Protein AF-A0A251RZC0-F1 (afdb_monomer_lite)

pLDDT: mean 87.71, std 8.54, range [51.47, 97.81]

Secondary structure (DSSP, 8-state):
-PPPPPPTT---S-----GGGHHHHHHHHH-SSHHHHHHHHHHHHHHHHHHHHHHTTSS---GGG-HHHHHHHHHHHHHHHHHHHHHHHHHHHHHHHHHHHHHHHHHHHHHHHHHHHHHHHHHHHHHHHHHHHHHHHHHHTT-

Organism: Helianthus annuus (NCBI:txid4232)

Sequence (143 aa):
MIGEPADPFATPLEILPEWYFFPVFQILRTVPNKLLGVLLMVSVPAGLLTVPFLENVNKFQNPFRRPVATTVYIYIYIYIYIYIYIYIYIYIYIYIYIYIYMYVCNRVMETKKGFHVFYNDFVESSKNKMAFNFISYLLVAKY

Structure (mmCIF, N/CA/C/O backbone):
data_AF-A0A251RZC0-F1
#
_entry.id   AF-A0A251RZC0-F1
#
loop_
_atom_site.group_PDB
_atom_site.id
_atom_site.type_symbol
_atom_site.label_atom_id
_atom_site.label_alt_id
_atom_site.label_comp_id
_atom_site.label_asym_id
_atom_site.label_entity_id
_atom_site.label_seq_id
_atom_site.pdbx_PDB_ins_code
_atom_site.Cartn_x
_atom_site.Cartn_y
_atom_site.Cartn_z
_atom_site.occupancy
_atom_site.B_iso_or_equiv
_atom_site.auth_seq_id
_atom_site.auth_comp_id
_atom_site.auth_asym_id
_atom_site.auth_atom_id
_atom_site.pdbx_PDB_model_num
ATOM 1 N N . MET A 1 1 ? -1.998 28.051 -9.893 1.00 51.47 1 MET A N 1
ATOM 2 C CA . MET A 1 1 ? -2.085 27.899 -11.358 1.00 51.47 1 MET A CA 1
ATOM 3 C C . MET A 1 1 ? -3.502 27.451 -11.656 1.00 51.47 1 MET A C 1
ATOM 5 O O . MET A 1 1 ? -3.897 26.413 -11.146 1.00 51.47 1 MET A O 1
ATOM 9 N N . ILE A 1 2 ? -4.291 28.277 -12.339 1.00 62.62 2 ILE A N 1
ATOM 10 C CA . ILE A 1 2 ? -5.600 27.861 -12.858 1.00 62.62 2 ILE A CA 1
ATOM 11 C C . ILE A 1 2 ? -5.291 27.071 -14.129 1.00 62.62 2 ILE A C 1
ATOM 13 O O . ILE A 1 2 ? -4.595 27.589 -15.000 1.00 62.62 2 ILE A O 1
ATOM 17 N N . GLY A 1 3 ? -5.672 25.793 -14.148 1.00 74.44 3 GLY A N 1
ATOM 18 C CA . GLY A 1 3 ? -5.443 24.902 -15.284 1.00 74.44 3 GLY A CA 1
ATOM 19 C C . GLY A 1 3 ? -6.210 25.351 -16.524 1.00 74.44 3 GLY A C 1
ATOM 20 O O . GLY A 1 3 ? -7.075 26.227 -16.449 1.00 74.44 3 GLY A O 1
ATOM 21 N N . GLU A 1 4 ? -5.879 24.749 -17.664 1.00 81.50 4 GLU A N 1
ATOM 22 C CA . GLU A 1 4 ? -6.635 24.947 -18.899 1.00 81.50 4 GLU A CA 1
ATOM 23 C C . GLU A 1 4 ? -8.122 24.623 -18.655 1.00 81.50 4 GLU A C 1
ATOM 25 O O . GLU A 1 4 ? -8.434 23.689 -17.906 1.00 81.50 4 GLU A O 1
ATOM 30 N N . PRO A 1 5 ? -9.052 25.418 -19.211 1.00 84.31 5 PRO A N 1
ATOM 31 C CA . PRO A 1 5 ? -10.478 25.173 -19.047 1.00 84.31 5 PRO A CA 1
ATOM 32 C C . PRO A 1 5 ? -10.836 23.774 -19.558 1.00 84.31 5 PRO A C 1
ATOM 34 O O . PRO A 1 5 ? -10.348 23.336 -20.596 1.00 84.31 5 PRO A O 1
ATOM 37 N N . ALA A 1 6 ? -11.687 23.070 -18.811 1.00 86.06 6 ALA A N 1
ATOM 38 C CA . ALA A 1 6 ? -12.065 21.703 -19.137 1.00 86.06 6 ALA A CA 1
ATOM 39 C C . ALA A 1 6 ? -12.821 21.643 -20.475 1.00 86.06 6 ALA A C 1
ATOM 41 O O . ALA A 1 6 ? -13.861 22.285 -20.630 1.00 86.06 6 ALA A O 1
ATOM 42 N N . ASP A 1 7 ? -12.318 20.837 -21.410 1.00 89.25 7 ASP A N 1
ATOM 43 C CA . ASP A 1 7 ? -12.983 20.522 -22.674 1.00 89.25 7 ASP A CA 1
ATOM 44 C C . ASP A 1 7 ? -13.609 19.112 -22.600 1.00 89.25 7 ASP A C 1
ATOM 46 O O . ASP A 1 7 ? -12.882 18.129 -22.436 1.00 89.25 7 ASP A O 1
ATOM 50 N N . PRO A 1 8 ? -14.944 18.969 -22.725 1.00 88.50 8 PRO A N 1
ATOM 51 C CA . PRO A 1 8 ? -15.618 17.669 -22.710 1.00 88.50 8 PRO A CA 1
ATOM 52 C C . PRO A 1 8 ? -15.208 16.709 -23.836 1.00 88.50 8 PRO A C 1
ATOM 54 O O . PRO A 1 8 ? -15.435 15.505 -23.704 1.00 88.50 8 PRO A O 1
ATOM 57 N N . PHE A 1 9 ? -14.652 17.210 -24.945 1.00 91.06 9 PHE A N 1
ATOM 58 C CA . PHE A 1 9 ? -14.296 16.395 -26.113 1.00 91.06 9 PHE A CA 1
ATOM 59 C C . PHE A 1 9 ? -12.804 16.052 -26.194 1.00 91.06 9 PHE A C 1
ATOM 61 O O . PHE A 1 9 ? -12.416 15.235 -27.032 1.00 91.06 9 PHE A O 1
ATOM 68 N N . ALA A 1 10 ? -11.977 16.619 -25.313 1.00 86.25 10 ALA A N 1
ATOM 69 C CA . ALA A 1 10 ? -10.545 16.357 -25.253 1.00 86.25 10 ALA A CA 1
ATOM 70 C C . ALA A 1 10 ? -10.173 15.689 -23.921 1.00 86.25 10 ALA A C 1
ATOM 72 O O . ALA A 1 10 ? -10.084 16.329 -22.875 1.00 86.25 10 ALA A O 1
ATOM 73 N N . THR A 1 11 ? -9.923 14.378 -23.951 1.00 86.81 11 THR A N 1
ATOM 74 C CA . THR A 1 11 ? -9.397 13.664 -22.781 1.00 86.81 11 THR A CA 1
ATOM 75 C C . THR A 1 11 ? -7.889 13.893 -22.653 1.00 86.81 11 THR A C 1
ATOM 77 O O . THR A 1 11 ? -7.165 13.606 -23.611 1.00 86.81 11 THR A O 1
ATOM 80 N N . PRO A 1 12 ? -7.385 14.356 -21.495 1.00 83.62 12 PRO A N 1
ATOM 81 C CA . PRO A 1 12 ? -5.951 14.493 -21.271 1.00 83.62 12 PRO A CA 1
ATOM 82 C C . PRO A 1 12 ? -5.261 13.120 -21.252 1.00 83.62 12 PRO A C 1
ATOM 84 O O . PRO A 1 12 ? -5.894 12.091 -21.017 1.00 83.62 12 PRO A O 1
ATOM 87 N N . LEU A 1 13 ? -3.944 13.118 -21.480 1.00 83.88 13 LEU A N 1
ATOM 88 C CA . LEU A 1 13 ? -3.119 11.905 -21.591 1.00 83.88 13 LEU A CA 1
ATOM 89 C C . LEU A 1 13 ? -3.207 10.976 -20.369 1.00 83.88 13 LEU A C 1
ATOM 91 O O . LEU A 1 13 ? -3.185 9.759 -20.532 1.00 83.88 13 LEU A O 1
ATOM 95 N N . GLU A 1 14 ? -3.316 11.529 -19.160 1.00 83.50 14 GLU A N 1
ATOM 96 C CA . GLU A 1 14 ? -3.433 10.748 -17.930 1.00 83.50 14 GLU A CA 1
ATOM 97 C C . GLU A 1 14 ? -4.438 11.398 -16.968 1.00 83.50 14 GLU A C 1
ATOM 99 O O . GLU A 1 14 ? -4.253 12.528 -16.519 1.00 83.50 14 GLU A O 1
ATOM 104 N N . ILE A 1 15 ? -5.519 10.678 -16.650 1.00 87.38 15 ILE A N 1
ATOM 105 C CA . ILE A 1 15 ? -6.548 11.110 -15.694 1.00 87.38 15 ILE A CA 1
ATOM 106 C C . ILE A 1 15 ? -6.290 10.390 -14.369 1.00 87.38 15 ILE A C 1
ATOM 108 O O . ILE A 1 15 ? -6.695 9.241 -14.174 1.00 87.38 15 ILE A O 1
ATOM 112 N N . LEU A 1 16 ? -5.593 11.068 -13.461 1.00 88.62 16 LEU A N 1
ATOM 113 C CA . LEU A 1 16 ? -5.342 10.610 -12.096 1.00 88.62 16 LEU A CA 1
ATOM 114 C C . LEU A 1 16 ? -6.188 11.431 -11.117 1.00 88.62 16 LEU A C 1
ATOM 116 O O . LEU A 1 16 ? -6.291 12.648 -11.280 1.00 88.62 16 LEU A O 1
ATOM 120 N N . PRO A 1 17 ? -6.771 10.803 -10.085 1.00 91.12 17 PRO A N 1
ATOM 121 C CA . PRO A 1 17 ? -7.398 11.549 -9.003 1.00 91.12 17 PRO A CA 1
ATOM 122 C C . PRO A 1 17 ? -6.332 12.203 -8.108 1.00 91.12 17 PRO A C 1
ATOM 124 O O . PRO A 1 17 ? -5.132 12.062 -8.323 1.00 91.12 17 PRO A O 1
ATOM 127 N N . GLU A 1 18 ? -6.753 12.903 -7.060 1.00 92.56 18 GLU A N 1
ATOM 128 C CA . GLU A 1 18 ? -5.814 13.412 -6.058 1.00 92.56 18 GLU A CA 1
ATOM 129 C C . GLU A 1 18 ? -5.172 12.271 -5.242 1.00 92.56 18 GLU A C 1
ATOM 131 O O . GLU A 1 18 ? -5.727 11.176 -5.102 1.00 92.56 18 GLU A O 1
ATOM 136 N N . TRP A 1 19 ? -3.984 12.527 -4.686 1.00 91.06 19 TRP A N 1
ATOM 137 C CA . TRP A 1 19 ? -3.100 11.507 -4.100 1.00 91.06 19 TRP A CA 1
ATOM 138 C C . TRP A 1 19 ? -3.738 10.687 -2.967 1.00 91.06 19 TRP A C 1
ATOM 140 O O . TRP A 1 19 ? -3.441 9.504 -2.817 1.00 91.06 19 TRP A O 1
ATOM 150 N N . TYR A 1 20 ? -4.647 11.273 -2.188 1.00 89.94 20 TYR A N 1
ATOM 151 C CA . TYR A 1 20 ? -5.334 10.582 -1.090 1.00 89.94 20 TYR A CA 1
ATOM 152 C C . TYR A 1 20 ? -6.403 9.591 -1.577 1.00 89.94 20 TYR A C 1
ATOM 154 O O . TYR A 1 20 ? -6.780 8.686 -0.834 1.00 89.94 20 TYR A O 1
ATOM 162 N N . PHE A 1 21 ? -6.846 9.692 -2.834 1.00 90.94 21 PHE A N 1
ATOM 163 C CA . PHE A 1 21 ? -7.730 8.707 -3.464 1.00 90.94 21 PHE A CA 1
ATOM 164 C C . PHE A 1 21 ? -6.975 7.567 -4.157 1.00 90.94 21 PHE A C 1
ATOM 166 O O . PHE A 1 21 ? -7.602 6.592 -4.582 1.00 90.94 21 PHE A O 1
ATOM 173 N N . PHE A 1 22 ? -5.642 7.636 -4.259 1.00 91.69 22 PHE A N 1
ATOM 174 C CA . PHE A 1 22 ? -4.840 6.621 -4.950 1.00 91.69 22 PHE A CA 1
ATOM 175 C C . PHE A 1 22 ? -5.070 5.183 -4.468 1.00 91.69 22 PHE A C 1
ATOM 177 O O . PHE A 1 22 ? -5.224 4.322 -5.336 1.00 91.69 22 PHE A O 1
ATOM 184 N N . PRO A 1 23 ? -5.163 4.882 -3.157 1.00 88.88 23 PRO A N 1
ATOM 185 C CA . PRO A 1 23 ? -5.352 3.503 -2.702 1.00 88.88 23 PRO A CA 1
ATOM 186 C C . PRO A 1 23 ? -6.668 2.896 -3.204 1.00 88.88 23 PRO A C 1
ATOM 188 O O . PRO A 1 23 ? -6.708 1.769 -3.692 1.00 88.88 23 PRO A O 1
ATOM 191 N N . VAL A 1 24 ? -7.749 3.676 -3.152 1.00 91.44 24 VAL A N 1
ATOM 192 C CA . VAL A 1 24 ? -9.090 3.240 -3.561 1.00 91.44 24 VAL A CA 1
ATOM 193 C C . VAL A 1 24 ? -9.189 3.165 -5.090 1.00 91.44 24 VAL A C 1
ATOM 195 O O . VAL A 1 24 ? -9.769 2.231 -5.641 1.00 91.44 24 VAL A O 1
ATOM 198 N N . PHE A 1 25 ? -8.543 4.094 -5.798 1.00 91.50 25 PHE A N 1
ATOM 199 C CA . PHE A 1 25 ? -8.442 4.073 -7.257 1.00 91.50 25 PHE A CA 1
ATOM 200 C C . PHE A 1 25 ? -7.618 2.889 -7.789 1.00 91.50 25 PHE A C 1
ATOM 202 O O . PHE A 1 25 ? -7.928 2.337 -8.845 1.00 91.50 25 PHE A O 1
ATOM 209 N N . GLN A 1 26 ? -6.572 2.467 -7.074 1.00 91.19 26 GLN A N 1
ATOM 210 C CA . GLN A 1 26 ? -5.799 1.278 -7.436 1.00 91.19 26 GLN A CA 1
ATOM 211 C C . GLN A 1 26 ? -6.636 0.002 -7.308 1.00 91.19 26 GLN A C 1
ATOM 213 O O . GLN A 1 26 ? -6.591 -0.817 -8.221 1.00 91.19 26 GLN A O 1
ATOM 218 N N . ILE A 1 27 ? -7.460 -0.130 -6.261 1.00 91.31 27 ILE A N 1
ATOM 219 C CA . ILE A 1 27 ? -8.395 -1.262 -6.103 1.00 91.31 27 ILE A CA 1
ATOM 220 C C . ILE A 1 27 ? -9.342 -1.376 -7.309 1.00 91.31 27 ILE A C 1
ATOM 222 O O . ILE A 1 27 ? -9.580 -2.474 -7.810 1.00 91.31 27 ILE A O 1
ATOM 226 N N . LEU A 1 28 ? -9.842 -0.250 -7.826 1.00 90.44 28 LEU A N 1
ATOM 227 C CA . LEU A 1 28 ? -10.716 -0.248 -9.003 1.00 90.44 28 LEU A CA 1
ATOM 228 C C . LEU A 1 28 ? -10.020 -0.760 -10.273 1.00 90.44 28 LEU A C 1
ATOM 230 O O . LEU A 1 28 ? -10.665 -1.376 -11.116 1.00 90.44 28 LEU A O 1
ATOM 234 N N . ARG A 1 29 ? -8.717 -0.488 -10.422 1.00 89.19 29 ARG A N 1
ATOM 235 C CA . ARG A 1 29 ? -7.927 -0.874 -11.604 1.00 89.19 29 ARG A CA 1
ATOM 236 C C . ARG A 1 29 ? -7.384 -2.299 -11.528 1.00 89.19 29 ARG A C 1
ATOM 238 O O . ARG A 1 29 ? -7.176 -2.915 -12.568 1.00 89.19 29 ARG A O 1
ATOM 245 N N . THR A 1 30 ? -7.127 -2.815 -10.329 1.00 92.75 30 THR A N 1
ATOM 246 C CA . THR A 1 30 ? -6.584 -4.170 -10.142 1.00 92.75 30 THR A CA 1
ATOM 247 C C . THR A 1 30 ? -7.655 -5.251 -10.251 1.00 92.75 30 THR A C 1
ATOM 249 O O . THR A 1 30 ? -7.342 -6.384 -10.615 1.00 92.75 30 THR A O 1
ATOM 252 N N . VAL A 1 31 ? -8.916 -4.922 -9.959 1.00 94.00 31 VAL A N 1
ATOM 253 C CA . VAL A 1 31 ? -10.030 -5.872 -10.004 1.00 94.00 31 VAL A CA 1
ATOM 254 C C . VAL A 1 31 ? -10.645 -5.896 -11.411 1.00 94.00 31 VAL A C 1
ATOM 256 O O . VAL A 1 31 ? -11.178 -4.884 -11.861 1.00 94.00 31 VAL A O 1
ATOM 259 N N . PRO A 1 32 ? -10.651 -7.045 -12.113 1.00 91.88 32 PRO A N 1
ATOM 260 C CA . PRO A 1 32 ? -11.110 -7.111 -13.504 1.00 91.88 32 PRO A CA 1
ATOM 261 C C . PRO A 1 32 ? -12.632 -6.933 -13.664 1.00 91.88 32 PRO A C 1
ATOM 263 O O . PRO A 1 32 ? -13.105 -6.556 -14.735 1.00 91.88 32 PRO A O 1
ATOM 266 N N . ASN A 1 33 ? -13.423 -7.205 -12.619 1.00 94.81 33 ASN A N 1
ATOM 267 C CA . ASN A 1 33 ? -14.879 -7.052 -12.638 1.00 94.81 33 ASN A CA 1
ATOM 268 C C . ASN A 1 33 ? -15.301 -5.669 -12.112 1.00 94.81 33 ASN A C 1
ATOM 270 O O . ASN A 1 33 ? -15.034 -5.331 -10.959 1.00 94.81 33 ASN A O 1
ATOM 274 N N . LYS A 1 34 ? -16.046 -4.915 -12.934 1.00 89.81 34 LYS A N 1
ATOM 275 C CA . LYS A 1 34 ? -16.509 -3.551 -12.621 1.00 89.81 34 LYS A CA 1
ATOM 276 C C . LYS A 1 34 ? -17.360 -3.465 -11.347 1.00 89.81 34 LYS A C 1
ATOM 278 O O . LYS A 1 34 ? -17.170 -2.546 -10.560 1.00 89.81 34 LYS A O 1
ATOM 283 N N . LEU A 1 35 ? -18.278 -4.411 -11.124 1.00 94.19 35 LEU A N 1
ATOM 284 C CA . LEU A 1 35 ? -19.152 -4.410 -9.941 1.00 94.19 35 LEU A CA 1
ATOM 285 C C . LEU A 1 35 ? -18.361 -4.724 -8.668 1.00 94.19 35 LEU A C 1
ATOM 287 O O . LEU A 1 35 ? -18.512 -4.038 -7.659 1.00 94.19 35 LEU A O 1
ATOM 291 N N . LEU A 1 36 ? -17.488 -5.733 -8.726 1.00 93.50 36 LEU A N 1
ATOM 292 C CA . LEU A 1 36 ? -16.668 -6.130 -7.580 1.00 93.50 36 LEU A CA 1
ATOM 293 C C . LEU A 1 36 ? -15.673 -5.028 -7.189 1.00 93.50 36 LEU A C 1
ATOM 295 O O . LEU A 1 36 ? -15.487 -4.775 -6.002 1.00 93.50 36 LEU A O 1
ATOM 299 N N . GLY A 1 37 ? -15.083 -4.339 -8.171 1.00 93.50 37 GLY A N 1
ATOM 300 C CA . GLY A 1 37 ? -14.193 -3.203 -7.928 1.00 93.50 37 GLY A CA 1
ATOM 301 C C . GLY A 1 37 ? -14.888 -2.081 -7.154 1.00 93.50 37 GLY A C 1
ATOM 302 O O . GLY A 1 37 ? -14.376 -1.639 -6.128 1.00 93.50 37 GLY A O 1
ATOM 303 N N . VAL A 1 38 ? -16.095 -1.683 -7.574 1.00 94.12 38 VAL A N 1
ATOM 304 C CA . VAL A 1 38 ? -16.884 -0.647 -6.879 1.00 94.12 38 VAL A CA 1
ATOM 305 C C . VAL A 1 38 ? -17.257 -1.078 -5.457 1.00 94.12 38 VAL A C 1
ATOM 307 O O . VAL A 1 38 ? -17.133 -0.283 -4.526 1.00 94.12 38 VAL A O 1
ATOM 310 N N . LEU A 1 39 ? -17.653 -2.339 -5.254 1.00 94.94 39 LEU A N 1
ATOM 311 C CA . LEU A 1 39 ? -17.961 -2.856 -3.914 1.00 94.94 39 LEU A CA 1
ATOM 312 C C . LEU A 1 39 ? -16.746 -2.797 -2.979 1.00 94.94 39 LEU A C 1
ATOM 314 O O . LEU A 1 39 ? -16.872 -2.367 -1.832 1.00 94.94 39 LEU A O 1
ATOM 318 N N . LEU A 1 40 ? -15.563 -3.177 -3.467 1.00 94.38 40 LEU A N 1
ATOM 319 C CA . LEU A 1 40 ? -14.330 -3.121 -2.683 1.00 94.38 40 LEU A CA 1
ATOM 320 C C . LEU A 1 40 ? -13.925 -1.679 -2.364 1.00 94.38 40 LEU A C 1
ATOM 322 O O . LEU A 1 40 ? -13.514 -1.408 -1.237 1.00 94.38 40 LEU A O 1
ATOM 326 N N . MET A 1 41 ? -14.119 -0.737 -3.291 1.00 93.38 41 MET A N 1
ATOM 327 C CA . MET A 1 41 ? -13.888 0.684 -3.014 1.00 93.38 41 MET A CA 1
ATOM 328 C C . MET A 1 41 ? -14.770 1.196 -1.873 1.00 93.38 41 MET A C 1
ATOM 330 O O . MET A 1 41 ? -14.268 1.867 -0.975 1.00 93.38 41 MET A O 1
ATOM 334 N N . VAL A 1 42 ? -16.066 0.861 -1.885 1.00 93.88 42 VAL A N 1
ATOM 335 C CA . VAL A 1 42 ? -17.021 1.266 -0.835 1.00 93.88 42 VAL A CA 1
ATOM 336 C C . VAL A 1 42 ? -16.726 0.567 0.495 1.00 93.88 42 VAL A C 1
ATOM 338 O O . VAL A 1 42 ? -16.939 1.154 1.557 1.00 93.88 42 VAL A O 1
ATOM 341 N N . SER A 1 43 ? -16.178 -0.651 0.464 1.00 93.38 43 SER A N 1
ATOM 342 C CA . SER A 1 43 ? -15.832 -1.384 1.686 1.00 93.38 43 SER A CA 1
ATOM 343 C C . SER A 1 43 ? -14.750 -0.707 2.530 1.00 93.38 43 SER A C 1
ATOM 345 O O . SER A 1 43 ? -14.749 -0.889 3.743 1.00 93.38 43 SER A O 1
ATOM 347 N N . VAL A 1 44 ? -13.871 0.110 1.935 1.00 92.94 44 VAL A N 1
ATOM 348 C CA . VAL A 1 44 ? -12.804 0.812 2.669 1.00 92.94 44 VAL A CA 1
ATOM 349 C C . VAL A 1 44 ? -13.385 1.821 3.677 1.00 92.94 44 VAL A C 1
ATOM 3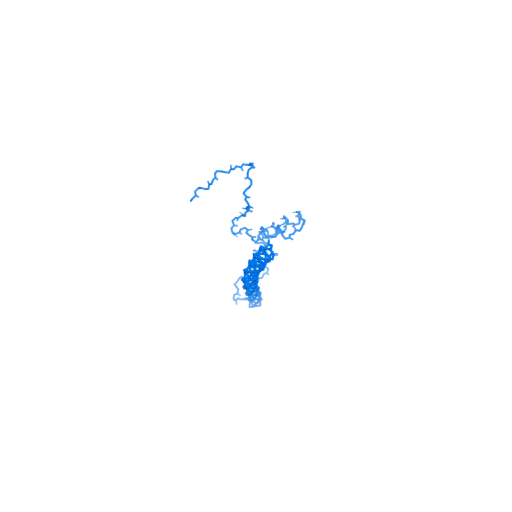51 O O . VAL A 1 44 ? -13.167 1.646 4.878 1.00 92.94 44 VAL A O 1
ATOM 354 N N . PRO A 1 45 ? -14.163 2.845 3.264 1.00 92.25 45 PRO A N 1
ATOM 355 C CA . PRO A 1 45 ? -14.798 3.756 4.211 1.00 92.25 45 PRO A CA 1
ATOM 356 C C . PRO A 1 45 ? -15.884 3.067 5.046 1.00 92.25 45 PRO A C 1
ATOM 358 O O . PRO A 1 45 ? -16.008 3.369 6.230 1.00 92.25 45 PRO A O 1
ATOM 361 N N . ALA A 1 46 ? -16.639 2.112 4.486 1.00 94.19 46 ALA A N 1
ATOM 362 C CA . ALA A 1 46 ? -17.645 1.376 5.254 1.00 94.19 46 ALA A CA 1
ATOM 363 C C . ALA A 1 46 ? -17.015 0.568 6.401 1.00 94.19 46 ALA A C 1
ATOM 365 O O . ALA A 1 46 ? -17.529 0.584 7.516 1.00 94.19 46 ALA A O 1
ATOM 366 N N . GLY A 1 47 ? -15.868 -0.074 6.166 1.00 94.12 47 GLY A N 1
ATOM 367 C CA . GLY A 1 47 ? -15.097 -0.762 7.198 1.00 94.12 47 GLY A CA 1
ATOM 368 C C . GLY A 1 47 ? -14.634 0.194 8.296 1.00 94.12 47 GLY A C 1
ATOM 369 O O . GLY A 1 47 ? -14.769 -0.123 9.477 1.00 94.12 47 GLY A O 1
ATOM 370 N N . LEU A 1 48 ? -14.193 1.403 7.936 1.00 92.25 48 LEU A N 1
ATOM 371 C CA . LEU A 1 48 ? -13.813 2.423 8.916 1.00 92.25 48 LEU A CA 1
ATOM 372 C C . LEU A 1 48 ? -14.994 2.835 9.815 1.00 92.25 48 LEU A C 1
ATOM 374 O O . LEU A 1 48 ? -14.818 3.007 11.019 1.00 92.25 48 LEU A O 1
ATOM 378 N N . LEU A 1 49 ? -16.211 2.911 9.267 1.00 95.25 49 LEU A N 1
ATOM 379 C CA . LEU A 1 49 ? -17.422 3.181 10.055 1.00 95.25 49 LEU A CA 1
ATOM 380 C C . LEU A 1 49 ? -17.747 2.064 11.059 1.00 95.25 49 LEU A C 1
ATOM 382 O O . LEU A 1 49 ? -18.422 2.321 12.055 1.00 95.25 49 LEU A O 1
ATOM 386 N N . THR A 1 50 ? -17.261 0.837 10.838 1.00 94.06 50 THR A N 1
ATOM 387 C CA . THR A 1 50 ? -17.471 -0.280 11.777 1.00 94.06 50 THR A CA 1
ATOM 388 C C . THR A 1 50 ? -16.522 -0.271 12.980 1.00 94.06 50 THR A C 1
ATOM 390 O O . THR A 1 50 ? -16.816 -0.915 13.988 1.00 94.06 50 THR A O 1
ATOM 393 N N . VAL A 1 51 ? -15.426 0.499 12.929 1.00 91.81 51 VAL A N 1
ATOM 394 C CA . VAL A 1 51 ? -14.402 0.582 13.991 1.00 91.81 51 VAL A CA 1
ATOM 395 C C . VAL A 1 51 ? -14.975 0.843 15.393 1.00 91.81 51 VAL A C 1
ATOM 397 O O . VAL A 1 51 ? -14.686 0.039 16.280 1.00 91.81 51 VAL A O 1
ATOM 400 N N . P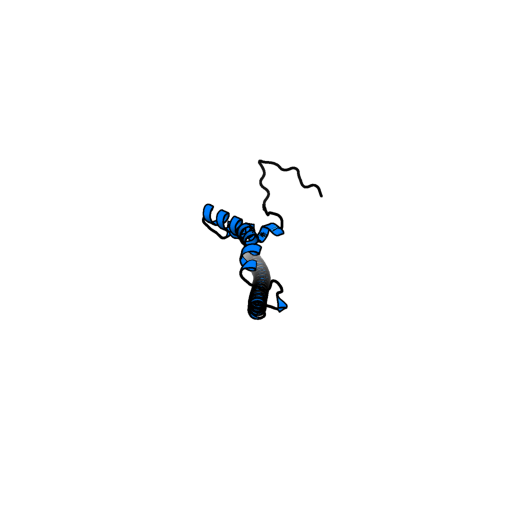RO A 1 52 ? -15.820 1.868 15.644 1.00 89.88 52 PRO A N 1
ATOM 401 C CA . PRO A 1 52 ? -16.322 2.136 16.997 1.00 89.88 52 PRO A CA 1
ATOM 402 C C . PRO A 1 52 ? -17.155 0.983 17.574 1.00 89.88 52 PRO A C 1
ATOM 404 O O . PRO A 1 52 ? -17.173 0.772 18.786 1.00 89.88 52 PRO A O 1
ATOM 407 N N . PHE A 1 53 ? -17.825 0.203 16.722 1.00 91.56 53 PHE A N 1
ATOM 408 C CA . PHE A 1 53 ? -18.599 -0.959 17.155 1.00 91.56 53 PHE A CA 1
ATOM 409 C C . PHE A 1 53 ? -17.687 -2.137 17.514 1.00 91.56 53 PHE A C 1
ATOM 411 O O . PHE A 1 53 ? -17.930 -2.820 18.509 1.00 91.56 53 PHE A O 1
ATOM 418 N N . LEU A 1 54 ? -16.610 -2.341 16.750 1.00 89.00 54 LEU A N 1
ATOM 419 C CA . LEU A 1 54 ? -15.605 -3.372 17.020 1.00 89.00 54 LEU A CA 1
ATOM 420 C C . LEU A 1 54 ? -14.795 -3.064 18.290 1.00 89.00 54 LEU A C 1
ATOM 422 O O . LEU A 1 54 ? -14.532 -3.961 19.092 1.00 89.00 54 LEU A O 1
ATOM 426 N N . GLU A 1 55 ? -14.437 -1.801 18.526 1.00 85.88 55 GLU A N 1
ATOM 427 C CA . GLU A 1 55 ? -13.673 -1.395 19.715 1.00 85.88 55 GLU A CA 1
ATOM 428 C C . GLU A 1 55 ? -14.476 -1.491 21.023 1.00 85.88 55 GLU A C 1
ATOM 430 O O . GLU A 1 55 ? -13.896 -1.687 22.103 1.00 85.88 55 GLU A O 1
ATOM 435 N N . ASN A 1 56 ? -15.808 -1.417 20.933 1.00 87.94 56 ASN A N 1
ATOM 436 C CA . ASN A 1 56 ? -16.723 -1.551 22.068 1.00 87.94 56 ASN A CA 1
ATOM 437 C C . ASN A 1 56 ? -16.833 -2.996 22.598 1.00 87.94 56 ASN A C 1
ATOM 439 O O . ASN A 1 56 ? -17.252 -3.210 23.731 1.00 87.94 56 ASN A O 1
ATOM 443 N N . VAL A 1 57 ? -16.393 -4.004 21.834 1.00 85.56 57 VAL A N 1
ATOM 444 C CA . VAL A 1 57 ? -16.414 -5.415 22.278 1.00 85.56 57 VAL A CA 1
ATOM 445 C C . VAL A 1 57 ? -15.590 -5.625 23.554 1.00 85.56 57 VAL A C 1
ATOM 447 O O . VAL A 1 57 ? -15.876 -6.512 24.357 1.00 85.56 57 VAL A O 1
ATOM 450 N N . ASN A 1 58 ? -14.548 -4.819 23.759 1.00 84.44 58 ASN A N 1
ATOM 451 C CA . ASN A 1 58 ? -13.591 -5.028 24.832 1.00 84.44 58 ASN A CA 1
ATOM 452 C C . ASN A 1 58 ? -13.734 -3.969 25.942 1.00 84.44 58 ASN A C 1
ATOM 454 O O . ASN A 1 58 ? -13.845 -2.770 25.693 1.00 84.44 58 ASN A O 1
ATOM 458 N N . LYS A 1 59 ? -13.677 -4.409 27.203 1.00 85.19 59 LYS A N 1
ATOM 459 C CA . LYS A 1 59 ? -14.036 -3.618 28.395 1.00 85.19 59 LYS A CA 1
ATOM 460 C C . LYS A 1 59 ? -13.207 -2.342 28.597 1.00 85.19 59 LYS A C 1
ATOM 462 O O . LYS A 1 59 ? -13.703 -1.368 29.151 1.00 85.19 59 LYS A O 1
ATOM 467 N N . PHE A 1 60 ? -11.934 -2.343 28.202 1.00 87.75 60 PHE A N 1
ATOM 468 C CA . PHE A 1 60 ? -11.007 -1.238 28.488 1.00 87.75 60 PHE A CA 1
ATOM 469 C C . PHE A 1 60 ? -10.615 -0.484 27.226 1.00 87.75 60 PHE A C 1
ATOM 471 O O . PHE A 1 60 ? -9.813 -1.014 26.489 1.00 87.75 60 PHE A O 1
ATOM 478 N N . GLN A 1 61 ? -11.060 0.746 26.983 1.00 83.69 61 GLN A N 1
ATOM 479 C CA . GLN A 1 61 ? -10.723 1.449 25.727 1.00 83.69 61 GLN A CA 1
ATOM 480 C C . GLN A 1 61 ? -9.242 1.864 25.594 1.00 83.69 61 GLN A C 1
ATOM 482 O O . GLN A 1 61 ? -8.752 2.090 24.496 1.00 83.69 61 GLN A O 1
ATOM 487 N N . ASN A 1 62 ? -8.494 1.922 26.700 1.00 87.31 62 ASN A N 1
ATOM 488 C CA . ASN A 1 62 ? -7.086 2.322 26.689 1.00 87.31 62 ASN A CA 1
ATOM 489 C C . ASN A 1 62 ? -6.172 1.228 26.065 1.00 87.31 62 ASN A C 1
ATOM 491 O O . ASN A 1 62 ? -6.093 0.133 26.639 1.00 87.31 62 ASN A O 1
ATOM 495 N N . PRO A 1 63 ? -5.408 1.520 24.988 1.00 84.62 63 PRO A N 1
ATOM 496 C CA . PRO A 1 63 ? -4.474 0.578 24.355 1.00 84.62 63 PRO A CA 1
ATOM 497 C C . PRO A 1 63 ? -3.415 -0.004 25.304 1.00 84.62 63 PRO A C 1
ATOM 499 O O . PRO A 1 63 ? -3.073 -1.184 25.214 1.00 84.62 63 PRO A O 1
ATOM 502 N N . PHE A 1 64 ? -2.945 0.772 26.285 1.00 86.31 64 PHE A N 1
ATOM 503 C CA . PHE A 1 64 ? -1.951 0.302 27.261 1.00 86.31 64 PHE A CA 1
ATOM 504 C C . PHE A 1 64 ? -2.500 -0.767 28.215 1.00 86.31 64 PHE A C 1
ATOM 506 O O . PHE A 1 64 ? -1.737 -1.512 28.823 1.00 86.31 64 PHE A O 1
ATOM 513 N N . ARG A 1 65 ? -3.830 -0.875 28.338 1.00 88.81 65 ARG A N 1
ATOM 514 C CA . ARG A 1 65 ? -4.496 -1.900 29.158 1.00 88.81 65 ARG A CA 1
ATOM 515 C C . ARG A 1 65 ? -4.857 -3.156 28.358 1.00 88.81 65 ARG A C 1
ATOM 517 O O . ARG A 1 65 ? -5.425 -4.084 28.928 1.00 88.81 65 ARG A O 1
ATOM 524 N N . ARG A 1 66 ? -4.534 -3.198 27.059 1.00 90.38 66 ARG A N 1
ATOM 525 C CA . ARG A 1 66 ? -4.788 -4.323 26.145 1.00 90.38 66 ARG A CA 1
ATOM 526 C C . ARG A 1 66 ? -3.466 -4.813 25.519 1.00 90.38 66 ARG A C 1
ATOM 528 O O . ARG A 1 66 ? -3.291 -4.677 24.309 1.00 90.38 66 ARG A O 1
ATOM 535 N N . PRO A 1 67 ? -2.534 -5.397 26.300 1.00 88.44 67 PRO A N 1
ATOM 536 C CA . PRO A 1 67 ? -1.192 -5.729 25.811 1.00 88.44 67 PRO A CA 1
ATOM 537 C C . PRO A 1 67 ? -1.218 -6.660 24.592 1.00 88.44 67 PRO A C 1
ATOM 539 O O . PRO A 1 67 ? -0.489 -6.423 23.641 1.00 88.44 67 PRO A O 1
ATOM 542 N N . VAL A 1 68 ? -2.122 -7.646 24.559 1.00 90.25 68 VAL A N 1
ATOM 543 C CA . VAL A 1 68 ? -2.240 -8.588 23.431 1.00 90.25 68 VAL A CA 1
ATOM 544 C C . VAL A 1 68 ? -2.626 -7.881 22.127 1.00 90.25 68 VAL A C 1
ATOM 546 O O . VAL A 1 68 ? -1.951 -8.053 21.117 1.00 90.25 68 VAL A O 1
ATOM 549 N N . ALA A 1 69 ? -3.679 -7.055 22.138 1.00 89.56 69 ALA A N 1
ATOM 550 C CA . ALA A 1 69 ? -4.130 -6.338 20.941 1.00 89.56 69 ALA A CA 1
ATOM 551 C C . ALA A 1 69 ? -3.066 -5.345 20.445 1.00 89.56 69 ALA A C 1
ATOM 553 O O . ALA A 1 69 ? -2.805 -5.258 19.246 1.00 89.56 69 ALA A O 1
ATOM 554 N N . THR A 1 70 ? -2.407 -4.652 21.375 1.00 90.25 70 THR A N 1
ATOM 555 C CA . THR A 1 70 ? -1.332 -3.702 21.071 1.00 90.25 70 THR A CA 1
ATOM 556 C C . THR A 1 70 ? -0.112 -4.400 20.465 1.00 90.25 70 THR A C 1
ATOM 558 O O . THR A 1 70 ? 0.419 -3.926 19.463 1.00 90.25 70 THR A O 1
ATOM 561 N N . THR A 1 71 ? 0.307 -5.556 20.991 1.00 92.62 71 THR A N 1
ATOM 562 C CA . THR A 1 71 ? 1.407 -6.340 20.404 1.00 92.62 71 THR A CA 1
ATOM 563 C C . THR A 1 71 ? 1.072 -6.825 18.993 1.00 92.62 71 THR A C 1
ATOM 565 O O . THR A 1 71 ? 1.916 -6.712 18.105 1.00 92.62 71 THR A O 1
ATOM 568 N N . VAL A 1 72 ? -0.152 -7.314 18.759 1.00 93.94 72 VAL A N 1
ATOM 569 C CA . VAL A 1 72 ? -0.596 -7.742 17.419 1.00 93.94 72 VAL A CA 1
ATOM 570 C C . VAL A 1 72 ? -0.570 -6.571 16.434 1.00 93.94 72 VAL A C 1
ATOM 572 O O . VAL A 1 72 ? -0.034 -6.714 15.337 1.00 93.94 72 VAL A O 1
ATOM 575 N N . TYR A 1 73 ? -1.074 -5.401 16.835 1.00 92.88 73 TYR A N 1
ATOM 576 C CA . TYR A 1 73 ? -1.034 -4.193 16.007 1.00 92.88 73 TYR A CA 1
ATOM 577 C C . TYR A 1 73 ? 0.402 -3.795 15.630 1.00 92.88 73 TYR A C 1
ATOM 579 O O . TYR A 1 73 ? 0.691 -3.554 14.458 1.00 92.88 73 TYR A O 1
ATOM 587 N N . ILE A 1 74 ? 1.321 -3.790 16.602 1.00 94.94 74 ILE A N 1
ATOM 588 C CA . ILE A 1 74 ? 2.736 -3.463 16.369 1.00 94.94 74 ILE A CA 1
ATOM 589 C C . ILE A 1 74 ? 3.386 -4.478 15.421 1.00 94.94 74 ILE A C 1
ATOM 591 O O . 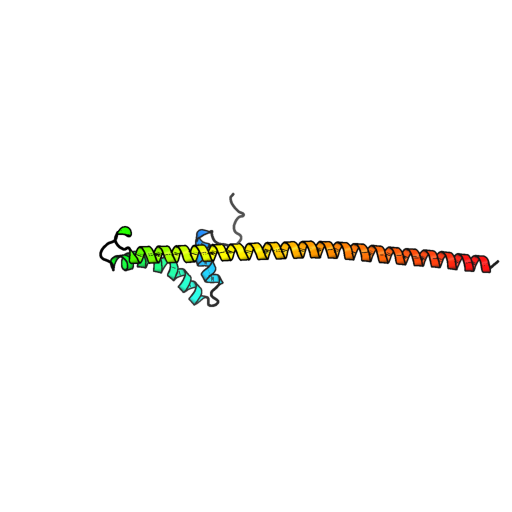ILE A 1 74 ? 4.102 -4.083 14.503 1.00 94.94 74 ILE A O 1
ATOM 595 N N . TYR A 1 75 ? 3.121 -5.774 15.601 1.00 96.94 75 TYR A N 1
ATOM 596 C CA . TYR A 1 75 ? 3.668 -6.815 14.730 1.00 96.94 75 TYR A CA 1
ATOM 597 C C . TYR A 1 75 ? 3.193 -6.657 13.278 1.00 96.94 75 TYR A C 1
ATOM 599 O O . TYR A 1 75 ? 4.011 -6.689 12.359 1.00 96.94 75 TYR A O 1
ATOM 607 N N . ILE A 1 76 ? 1.892 -6.419 13.072 1.00 96.88 76 ILE A N 1
ATOM 608 C CA . ILE A 1 76 ? 1.320 -6.166 11.740 1.00 96.88 76 ILE A CA 1
ATOM 609 C C . ILE A 1 76 ? 1.950 -4.916 11.114 1.00 96.88 76 ILE A C 1
ATOM 611 O O . ILE A 1 76 ? 2.338 -4.943 9.946 1.00 96.88 76 ILE A O 1
ATOM 615 N N . TYR A 1 77 ? 2.103 -3.839 11.888 1.00 96.62 77 TYR A N 1
ATOM 616 C CA . TYR A 1 77 ? 2.720 -2.603 11.411 1.00 96.62 77 TYR A CA 1
ATOM 617 C C . TYR A 1 77 ? 4.173 -2.816 10.958 1.00 96.62 77 TYR A C 1
ATOM 619 O O . TYR A 1 77 ? 4.547 -2.406 9.857 1.00 96.62 77 TYR A O 1
ATOM 627 N N . ILE A 1 78 ? 4.977 -3.512 11.769 1.00 97.81 78 ILE A N 1
ATOM 628 C CA . ILE A 1 78 ? 6.369 -3.845 11.438 1.00 97.81 78 ILE A CA 1
ATOM 629 C C . ILE A 1 78 ? 6.433 -4.716 10.179 1.00 97.81 78 ILE A C 1
ATOM 631 O O . ILE A 1 78 ? 7.247 -4.450 9.296 1.00 97.81 78 ILE A O 1
ATOM 635 N N . TYR A 1 79 ? 5.565 -5.724 10.065 1.00 97.69 79 TYR A N 1
ATOM 636 C CA . TYR A 1 79 ? 5.512 -6.599 8.894 1.00 97.69 79 TYR A CA 1
ATOM 637 C C . TYR A 1 79 ? 5.231 -5.819 7.601 1.00 97.69 79 TYR A C 1
ATOM 639 O O . TYR A 1 79 ? 5.965 -5.967 6.621 1.00 97.69 79 TYR A O 1
ATOM 647 N N . ILE A 1 80 ? 4.219 -4.943 7.610 1.00 96.44 80 ILE A N 1
ATOM 648 C CA . ILE A 1 80 ? 3.873 -4.099 6.455 1.00 96.44 80 ILE A CA 1
ATOM 649 C C . ILE A 1 80 ? 5.040 -3.171 6.097 1.00 96.44 80 ILE A C 1
ATOM 651 O O . ILE A 1 80 ? 5.395 -3.055 4.923 1.00 96.44 80 ILE A O 1
ATOM 655 N N . TYR A 1 81 ? 5.664 -2.541 7.095 1.00 96.81 81 TYR A N 1
ATOM 656 C CA . TYR A 1 81 ? 6.795 -1.641 6.877 1.00 96.81 81 TYR A CA 1
ATOM 657 C C . TYR A 1 81 ? 7.986 -2.357 6.225 1.00 96.81 81 TYR A C 1
ATOM 659 O O . TYR A 1 81 ? 8.526 -1.880 5.226 1.00 96.81 81 TYR A O 1
ATOM 667 N N . ILE A 1 82 ? 8.360 -3.530 6.748 1.00 97.31 82 ILE A N 1
ATOM 668 C CA . ILE A 1 82 ? 9.448 -4.347 6.196 1.00 97.31 82 ILE A CA 1
ATOM 669 C C . ILE A 1 82 ? 9.125 -4.772 4.760 1.00 97.31 82 ILE A C 1
ATOM 671 O O . ILE A 1 82 ? 9.984 -4.663 3.885 1.00 97.31 82 ILE A O 1
ATOM 675 N N . TYR A 1 83 ? 7.894 -5.214 4.494 1.00 96.94 83 TYR A N 1
ATOM 676 C CA . TYR A 1 83 ? 7.473 -5.626 3.156 1.00 96.94 83 TYR A CA 1
ATOM 677 C C . TYR A 1 83 ? 7.589 -4.484 2.136 1.00 96.94 83 TYR A C 1
ATOM 679 O O . TYR A 1 83 ? 8.195 -4.661 1.077 1.00 96.94 83 TYR A O 1
ATOM 687 N N . ILE A 1 84 ? 7.063 -3.299 2.468 1.00 95.62 84 ILE A N 1
ATOM 688 C CA . ILE A 1 84 ? 7.139 -2.114 1.600 1.00 95.62 84 ILE A CA 1
ATOM 689 C C . ILE A 1 84 ? 8.600 -1.722 1.356 1.00 95.62 84 ILE A C 1
ATOM 691 O O . ILE A 1 84 ? 8.979 -1.450 0.217 1.00 95.62 84 ILE A O 1
ATOM 695 N N . TYR A 1 85 ? 9.431 -1.733 2.400 1.00 96.44 85 TYR A N 1
ATOM 696 C CA . TYR A 1 85 ? 10.848 -1.399 2.288 1.00 96.44 85 TYR A CA 1
ATOM 697 C C . TYR A 1 85 ? 11.593 -2.349 1.338 1.00 96.44 85 TYR A C 1
ATOM 699 O O . TYR A 1 85 ? 12.284 -1.893 0.425 1.00 96.44 85 TYR A O 1
ATOM 707 N N . ILE A 1 86 ? 11.410 -3.664 1.509 1.00 97.06 86 ILE A N 1
ATOM 708 C CA . ILE A 1 86 ? 12.024 -4.683 0.645 1.00 97.06 86 ILE A CA 1
ATOM 709 C C . ILE A 1 86 ? 11.546 -4.521 -0.803 1.00 97.06 86 ILE A C 1
ATOM 711 O O . ILE A 1 86 ? 12.364 -4.541 -1.723 1.00 97.06 86 ILE A O 1
ATOM 715 N N . TYR A 1 87 ? 10.243 -4.320 -1.016 1.00 96.69 87 TYR A N 1
ATOM 716 C CA . TYR A 1 87 ? 9.670 -4.143 -2.351 1.00 96.69 87 TYR A CA 1
ATOM 717 C C . TYR A 1 87 ? 10.264 -2.929 -3.079 1.00 96.69 87 TYR A C 1
ATOM 719 O O . TYR A 1 87 ? 10.713 -3.048 -4.222 1.00 96.69 87 TYR A O 1
ATOM 727 N N . ILE A 1 88 ? 10.324 -1.773 -2.408 1.00 95.56 88 ILE A N 1
ATOM 728 C CA . ILE A 1 88 ? 10.899 -0.544 -2.972 1.00 95.56 88 ILE A CA 1
ATOM 729 C C . ILE A 1 88 ? 12.382 -0.744 -3.298 1.00 95.56 88 ILE A C 1
ATOM 731 O O . ILE A 1 88 ? 12.826 -0.371 -4.385 1.00 95.56 88 ILE A O 1
ATOM 735 N N . TYR A 1 89 ? 13.143 -1.363 -2.392 1.00 96.94 89 TYR A N 1
ATOM 736 C CA . TYR A 1 89 ? 14.566 -1.622 -2.599 1.00 96.94 89 TYR A CA 1
ATOM 737 C C . TYR A 1 89 ? 14.820 -2.490 -3.841 1.00 96.94 89 TYR A C 1
ATOM 739 O O . TYR A 1 89 ? 15.631 -2.128 -4.697 1.00 96.94 89 TYR A O 1
ATOM 747 N N . ILE A 1 90 ? 14.089 -3.602 -3.975 1.00 96.38 90 ILE A N 1
ATOM 748 C CA . ILE A 1 90 ? 14.201 -4.507 -5.128 1.00 96.38 90 ILE A CA 1
ATOM 749 C C . ILE A 1 90 ? 13.831 -3.780 -6.426 1.00 96.38 90 ILE A C 1
ATOM 751 O O . ILE A 1 90 ? 14.557 -3.886 -7.416 1.00 96.38 90 ILE A O 1
ATOM 755 N N . TYR A 1 91 ? 12.736 -3.016 -6.427 1.00 96.62 91 TYR A N 1
ATOM 756 C CA . TYR A 1 91 ? 12.282 -2.282 -7.609 1.00 96.62 91 TYR A CA 1
ATOM 757 C C . TYR A 1 91 ? 13.328 -1.270 -8.098 1.00 96.62 91 TYR A C 1
ATOM 759 O O . TYR A 1 91 ? 13.658 -1.238 -9.286 1.00 96.62 91 TYR A O 1
ATOM 767 N N . ILE A 1 92 ? 13.902 -0.486 -7.178 1.00 95.94 92 ILE A N 1
ATOM 768 C CA . ILE A 1 92 ? 14.957 0.487 -7.494 1.00 95.94 92 ILE A CA 1
ATOM 769 C C . ILE A 1 92 ? 16.191 -0.219 -8.063 1.00 95.94 92 ILE A C 1
ATOM 771 O O . ILE A 1 92 ? 16.739 0.222 -9.075 1.00 95.94 92 ILE A O 1
ATOM 775 N N . TYR A 1 93 ? 16.615 -1.326 -7.451 1.00 96.81 93 TYR A N 1
ATOM 776 C CA . TYR A 1 93 ? 17.780 -2.080 -7.911 1.00 96.81 93 TYR A CA 1
ATOM 777 C C . TYR A 1 93 ? 17.605 -2.602 -9.345 1.00 96.81 93 TYR A C 1
ATOM 779 O O . TYR A 1 93 ? 18.482 -2.405 -10.190 1.00 96.81 93 TYR A O 1
ATOM 787 N N . ILE A 1 94 ? 16.451 -3.209 -9.643 1.00 96.38 94 ILE A N 1
ATOM 788 C CA . ILE A 1 94 ? 16.126 -3.712 -10.986 1.00 96.38 94 ILE A CA 1
ATOM 789 C C . ILE A 1 94 ? 16.112 -2.566 -12.004 1.00 96.38 94 ILE A C 1
ATOM 791 O O . ILE A 1 94 ? 16.703 -2.692 -13.077 1.00 96.38 94 ILE A O 1
ATOM 795 N N . TYR A 1 95 ? 15.483 -1.438 -11.667 1.00 96.19 95 TYR A N 1
ATOM 796 C CA . TYR A 1 95 ? 15.406 -0.281 -12.558 1.00 96.19 95 TYR A CA 1
ATOM 797 C C . TYR A 1 95 ? 16.797 0.268 -12.912 1.00 96.19 95 TYR A C 1
ATOM 799 O O . TYR A 1 95 ? 17.098 0.492 -14.086 1.00 96.19 95 TYR A O 1
ATOM 807 N N . ILE A 1 96 ? 17.673 0.419 -11.913 1.00 96.12 96 ILE A N 1
ATOM 808 C CA . ILE A 1 96 ? 19.057 0.871 -12.118 1.00 96.12 96 ILE A CA 1
ATOM 809 C C . ILE A 1 96 ? 19.824 -0.118 -13.003 1.00 96.12 96 ILE A C 1
ATOM 811 O O . ILE A 1 96 ? 20.519 0.301 -13.930 1.00 96.12 96 ILE A O 1
ATOM 815 N N . TYR A 1 97 ? 19.681 -1.422 -12.759 1.00 96.38 97 TYR A N 1
ATOM 816 C CA . TYR A 1 97 ? 20.352 -2.449 -13.555 1.00 96.38 97 TYR A CA 1
ATOM 817 C C . TYR A 1 97 ? 19.938 -2.395 -15.033 1.00 96.38 97 TYR A C 1
ATOM 819 O O . TYR A 1 97 ? 20.797 -2.381 -15.918 1.00 96.38 97 TYR A O 1
ATOM 827 N N . ILE A 1 98 ? 18.633 -2.299 -15.306 1.00 96.00 98 ILE A N 1
ATOM 828 C CA . ILE A 1 98 ? 18.099 -2.179 -16.670 1.00 96.00 98 ILE A CA 1
ATOM 829 C C . ILE A 1 98 ? 18.611 -0.902 -17.342 1.00 96.00 98 ILE A C 1
ATOM 831 O O . ILE A 1 98 ? 19.049 -0.948 -18.492 1.00 96.00 98 ILE A O 1
ATOM 835 N N . TYR A 1 99 ? 18.609 0.226 -16.627 1.00 95.38 99 TYR A N 1
ATOM 836 C CA . TYR A 1 99 ? 19.095 1.499 -17.156 1.00 95.38 99 TYR A CA 1
ATOM 837 C C . TYR A 1 99 ? 20.576 1.429 -17.556 1.00 95.38 99 TYR A C 1
ATOM 839 O O . TYR A 1 99 ? 20.947 1.847 -18.656 1.00 95.38 99 TYR A O 1
ATOM 847 N N . ILE A 1 100 ? 21.420 0.837 -16.704 1.00 95.94 100 ILE A N 1
ATOM 848 C CA . ILE A 1 100 ? 22.842 0.621 -17.006 1.00 95.94 100 ILE A CA 1
ATOM 849 C C . ILE A 1 100 ? 22.997 -0.299 -18.220 1.00 95.94 100 ILE A C 1
ATOM 851 O O . ILE A 1 100 ? 23.779 0.006 -19.121 1.00 95.94 100 ILE A O 1
ATOM 855 N N . TYR A 1 101 ? 22.241 -1.398 -18.280 1.00 94.25 101 TYR A N 1
ATOM 856 C CA . TYR A 1 101 ? 22.299 -2.332 -19.402 1.00 94.25 101 TYR A CA 1
ATOM 857 C C . TYR A 1 101 ? 21.922 -1.660 -20.728 1.00 94.25 101 TYR A C 1
ATOM 859 O O . TYR A 1 101 ? 22.652 -1.787 -21.712 1.00 94.25 101 TYR A O 1
ATOM 867 N N . MET A 1 102 ? 20.832 -0.889 -20.750 1.00 92.12 102 MET A N 1
ATOM 868 C CA . MET A 1 102 ? 20.427 -0.108 -21.920 1.00 92.12 102 MET A CA 1
ATOM 869 C C . MET A 1 102 ? 21.492 0.910 -22.327 1.00 92.12 102 MET A C 1
ATOM 871 O O . MET A 1 102 ? 21.810 1.015 -23.511 1.00 92.12 102 MET A O 1
ATOM 875 N N . TYR A 1 103 ? 22.071 1.631 -21.366 1.00 93.00 103 TYR A N 1
ATOM 876 C CA . TYR A 1 103 ? 23.118 2.614 -21.635 1.00 93.00 103 TYR A CA 1
ATOM 877 C C . TYR A 1 103 ? 24.367 1.972 -22.261 1.00 93.00 103 TYR A C 1
ATOM 879 O O . TYR A 1 103 ? 24.893 2.468 -23.260 1.00 93.00 103 TYR A O 1
ATOM 887 N N . VAL A 1 104 ? 24.816 0.834 -21.720 1.00 93.75 104 VAL A N 1
ATOM 888 C CA . VAL A 1 104 ? 25.948 0.074 -22.270 1.00 93.75 104 VAL A CA 1
ATOM 889 C C . VAL A 1 104 ? 25.608 -0.484 -23.652 1.00 93.75 104 VAL A C 1
ATOM 891 O O . VAL A 1 104 ? 26.418 -0.361 -24.569 1.00 93.75 104 VAL A O 1
ATOM 894 N N . CYS A 1 105 ? 24.413 -1.051 -23.831 1.00 86.38 105 CYS A N 1
ATOM 895 C CA . CYS A 1 105 ? 23.963 -1.579 -25.117 1.00 86.38 105 CYS A CA 1
ATOM 896 C C . CYS A 1 105 ? 23.922 -0.480 -26.188 1.00 86.38 105 CYS A C 1
ATOM 898 O O . CYS A 1 105 ? 24.466 -0.673 -27.275 1.00 86.38 105 CYS A O 1
ATOM 900 N N . ASN A 1 106 ? 23.375 0.697 -25.865 1.00 88.81 106 ASN A N 1
ATOM 901 C CA . ASN A 1 106 ? 23.350 1.828 -26.787 1.00 88.81 106 ASN A CA 1
ATOM 902 C C . ASN A 1 106 ? 24.769 2.287 -27.153 1.00 88.81 106 ASN A C 1
ATOM 904 O O . ASN A 1 106 ? 25.083 2.411 -28.335 1.00 88.81 106 ASN A O 1
ATOM 908 N N . ARG A 1 107 ? 25.667 2.416 -26.165 1.00 88.75 107 ARG A N 1
ATOM 909 C CA . ARG A 1 107 ? 27.075 2.763 -26.418 1.00 88.75 107 ARG A CA 1
ATOM 910 C C . ARG A 1 107 ? 27.757 1.743 -27.342 1.00 88.75 107 ARG A C 1
ATOM 912 O O . ARG A 1 107 ? 28.468 2.131 -28.262 1.00 88.75 107 ARG A O 1
ATOM 919 N N . VAL A 1 108 ? 27.535 0.442 -27.140 1.00 86.62 108 VAL A N 1
ATOM 920 C CA . VAL A 1 108 ? 28.092 -0.620 -28.004 1.00 86.62 108 VAL A CA 1
ATOM 921 C C . VAL A 1 108 ? 27.484 -0.590 -29.412 1.00 86.62 108 VAL A C 1
ATOM 923 O O . VAL A 1 108 ? 28.171 -0.868 -30.394 1.00 86.62 108 VAL A O 1
ATOM 926 N N . MET A 1 109 ? 26.203 -0.257 -29.547 1.00 78.31 109 MET A N 1
ATOM 927 C CA . MET A 1 109 ? 25.565 -0.119 -30.858 1.00 78.31 109 MET A CA 1
ATOM 928 C C . MET A 1 109 ? 26.081 1.107 -31.616 1.00 78.31 109 MET A C 1
ATOM 930 O O . MET A 1 109 ? 26.292 1.020 -32.826 1.00 78.31 109 MET A O 1
ATOM 934 N N . GLU A 1 110 ? 26.339 2.217 -30.926 1.00 81.75 110 GLU A N 1
ATOM 935 C CA . GLU A 1 110 ? 26.978 3.404 -31.501 1.00 81.75 110 GLU A CA 1
ATOM 936 C C . GLU A 1 110 ? 28.401 3.096 -31.989 1.00 81.75 110 GLU A C 1
ATOM 938 O O . GLU A 1 110 ? 28.740 3.448 -33.122 1.00 81.75 110 GLU A O 1
ATOM 943 N N . THR A 1 111 ? 29.205 2.348 -31.218 1.00 79.88 111 THR A N 1
ATOM 944 C CA . THR A 1 111 ? 30.545 1.941 -31.680 1.00 79.88 111 THR A CA 1
ATOM 945 C C . THR A 1 111 ? 30.490 0.979 -32.867 1.00 79.88 111 THR A C 1
ATOM 947 O O . THR A 1 111 ? 31.258 1.144 -33.816 1.00 79.88 111 THR A O 1
ATOM 950 N N . LYS A 1 112 ? 29.559 0.015 -32.882 1.00 78.06 112 LYS A N 1
ATOM 951 C CA . LYS A 1 112 ? 29.372 -0.901 -34.024 1.00 78.06 112 LYS A CA 1
ATOM 952 C C . LYS A 1 112 ? 28.905 -0.180 -35.288 1.00 78.06 112 LYS A C 1
ATOM 954 O O . LYS A 1 112 ? 29.411 -0.482 -36.367 1.00 78.06 112 LYS A O 1
ATOM 959 N N . LYS A 1 113 ? 27.974 0.774 -35.175 1.00 80.50 113 LYS A N 1
ATOM 960 C CA . LYS A 1 113 ? 27.532 1.607 -36.307 1.00 80.50 113 LYS A CA 1
ATOM 961 C C . LYS A 1 113 ? 28.686 2.447 -36.851 1.00 80.50 113 LYS A C 1
ATOM 963 O O . LYS A 1 113 ? 28.910 2.429 -38.056 1.00 80.50 113 LYS A O 1
ATOM 968 N N . GLY A 1 114 ? 29.451 3.108 -35.977 1.00 73.38 114 GLY A N 1
ATOM 969 C CA . GLY A 1 114 ? 30.636 3.874 -36.376 1.00 73.38 114 GLY A CA 1
ATOM 970 C C . GLY A 1 114 ? 31.685 3.014 -37.087 1.00 73.38 114 GLY A C 1
ATOM 971 O O . GLY A 1 114 ? 32.201 3.408 -38.129 1.00 73.38 114 GLY A O 1
ATOM 972 N N . PHE A 1 115 ? 31.935 1.801 -36.585 1.00 78.56 115 PHE A N 1
ATOM 973 C CA . PHE A 1 115 ? 32.842 0.844 -37.224 1.00 78.56 115 PHE A CA 1
ATOM 974 C C . PHE A 1 115 ? 32.341 0.377 -38.599 1.00 78.56 115 PHE A C 1
ATOM 976 O O . PHE A 1 115 ? 33.118 0.317 -39.547 1.00 78.56 115 PHE A O 1
ATOM 983 N N . HIS A 1 116 ? 31.048 0.070 -38.733 1.00 78.69 116 HIS A N 1
ATOM 984 C CA . HIS A 1 116 ? 30.468 -0.383 -39.999 1.00 78.69 116 HIS A CA 1
ATOM 985 C C . HIS A 1 116 ? 30.476 0.717 -41.073 1.00 78.69 116 HIS A C 1
ATOM 987 O O . HIS A 1 116 ? 30.749 0.435 -42.238 1.00 78.69 116 HIS A O 1
ATOM 993 N N . VAL A 1 117 ? 30.207 1.971 -40.689 1.00 80.69 117 VAL A N 1
ATOM 994 C CA . VAL A 1 117 ? 30.309 3.128 -41.596 1.00 80.69 117 VAL A CA 1
ATOM 995 C C . VAL A 1 117 ? 31.757 3.311 -42.059 1.00 80.69 117 VAL A C 1
ATOM 997 O O . VAL A 1 117 ? 32.013 3.307 -43.259 1.00 80.69 117 VAL A O 1
ATOM 1000 N N . PHE A 1 118 ? 32.712 3.334 -41.125 1.00 82.81 118 PHE A N 1
ATOM 1001 C CA . PHE A 1 118 ? 34.137 3.446 -41.445 1.00 82.81 118 PHE A CA 1
ATOM 1002 C C . PHE A 1 118 ? 34.640 2.320 -42.366 1.00 82.81 118 PHE A C 1
ATOM 1004 O O . PHE A 1 118 ? 35.401 2.569 -43.301 1.00 82.81 118 PHE A O 1
ATOM 1011 N N . TYR A 1 119 ? 34.212 1.077 -42.126 1.00 80.88 119 TYR A N 1
ATOM 1012 C CA . TYR A 1 119 ? 34.581 -0.066 -42.961 1.00 80.88 119 TYR A CA 1
ATOM 1013 C C . TYR A 1 119 ? 34.084 0.089 -44.405 1.00 80.88 119 TYR A C 1
ATOM 1015 O O . TYR A 1 119 ? 34.847 -0.149 -45.342 1.00 80.88 119 TYR A O 1
ATOM 1023 N N . ASN A 1 120 ? 32.836 0.525 -44.594 1.00 78.88 120 ASN A N 1
ATOM 1024 C CA . ASN A 1 120 ? 32.272 0.744 -45.925 1.00 78.88 120 ASN A CA 1
ATOM 1025 C C . ASN A 1 120 ? 33.013 1.857 -46.677 1.00 78.88 120 ASN A C 1
ATOM 1027 O O . ASN A 1 120 ? 33.388 1.656 -47.831 1.00 78.88 120 ASN A O 1
ATOM 1031 N N . ASP A 1 121 ? 33.312 2.974 -46.008 1.00 82.38 121 ASP A N 1
ATOM 1032 C CA . ASP A 1 121 ? 34.073 4.083 -46.600 1.00 82.38 121 ASP A CA 1
ATOM 1033 C C . ASP A 1 121 ? 35.489 3.646 -47.017 1.00 82.38 121 ASP A C 1
ATOM 1035 O O . ASP A 1 121 ? 35.990 4.011 -48.086 1.00 82.38 121 ASP A O 1
ATOM 1039 N N . PHE A 1 122 ? 36.138 2.809 -46.200 1.00 86.81 122 PHE A N 1
ATOM 1040 C CA . PHE A 1 122 ? 37.455 2.253 -46.508 1.00 86.81 122 PHE A CA 1
ATOM 1041 C C . PHE A 1 122 ? 37.429 1.326 -47.735 1.00 86.81 122 PHE A C 1
ATOM 1043 O O . PHE A 1 122 ? 38.302 1.418 -48.606 1.00 86.81 122 PHE A O 1
ATOM 1050 N N . VAL A 1 123 ? 36.428 0.446 -47.832 1.00 86.69 123 VAL A N 1
ATOM 1051 C CA . VAL A 1 123 ? 36.265 -0.474 -48.970 1.00 86.69 123 VAL A CA 1
ATOM 1052 C C . VAL A 1 123 ? 35.975 0.291 -50.265 1.00 86.69 123 VAL A C 1
ATOM 1054 O O . VAL A 1 123 ? 36.573 -0.020 -51.299 1.00 86.69 123 VAL A O 1
ATOM 1057 N N . GLU A 1 124 ? 35.120 1.313 -50.216 1.00 85.50 124 GLU A N 1
ATOM 1058 C CA . GLU A 1 124 ? 34.794 2.163 -51.369 1.00 85.50 124 GLU A CA 1
ATOM 1059 C C . GLU A 1 124 ? 36.039 2.916 -51.876 1.00 85.50 124 GLU A C 1
ATOM 1061 O O . GLU A 1 124 ? 36.345 2.925 -53.073 1.00 85.50 124 GLU A O 1
ATOM 1066 N N . SER A 1 125 ? 36.832 3.470 -50.953 1.00 82.38 125 SER A N 1
ATOM 1067 C CA . SER A 1 125 ? 38.098 4.149 -51.258 1.00 82.38 125 SER A CA 1
ATOM 1068 C C . SER A 1 125 ? 39.126 3.212 -51.911 1.00 82.38 125 SER A C 1
ATOM 1070 O O . SER A 1 125 ? 39.780 3.572 -52.896 1.00 82.38 125 SER A O 1
ATOM 1072 N N . SER A 1 126 ? 39.229 1.971 -51.425 1.00 83.44 126 SER A N 1
ATOM 1073 C CA . SER A 1 126 ? 40.109 0.950 -52.006 1.00 83.44 126 SER A CA 1
ATOM 1074 C C . SER A 1 126 ? 39.701 0.568 -53.436 1.00 83.44 126 SER A C 1
ATOM 1076 O O . SER A 1 126 ? 40.553 0.528 -54.331 1.00 83.44 126 SER A O 1
ATOM 1078 N N . LYS A 1 127 ? 38.398 0.364 -53.687 1.00 83.81 127 LYS A N 1
ATOM 1079 C CA . LYS A 1 127 ? 37.868 0.070 -55.030 1.00 83.81 127 LYS A CA 1
ATOM 1080 C C . LYS A 1 127 ? 38.145 1.202 -56.014 1.00 83.81 127 LYS A C 1
ATOM 1082 O O . LYS A 1 127 ? 38.628 0.937 -57.114 1.00 83.81 127 LYS A O 1
ATOM 1087 N N . ASN A 1 128 ? 37.913 2.450 -55.609 1.00 79.56 128 ASN A N 1
ATOM 1088 C CA . ASN A 1 128 ? 38.165 3.616 -56.458 1.00 79.56 128 ASN A CA 1
ATOM 1089 C C . ASN A 1 128 ? 39.651 3.755 -56.815 1.00 79.56 128 ASN A C 1
ATOM 1091 O O . ASN A 1 128 ? 39.991 4.026 -57.968 1.00 79.56 128 ASN A O 1
ATOM 1095 N N . LYS A 1 129 ? 40.553 3.482 -55.865 1.00 78.62 129 LYS A N 1
ATOM 1096 C CA . LYS A 1 129 ? 42.003 3.491 -56.113 1.00 78.62 129 LYS A CA 1
ATOM 1097 C C . LYS A 1 129 ? 42.441 2.368 -57.061 1.00 78.62 129 LYS A C 1
ATOM 1099 O O . LYS A 1 129 ? 43.282 2.589 -57.930 1.00 78.62 129 LYS A O 1
ATOM 1104 N N . MET A 1 130 ? 41.855 1.177 -56.933 1.00 77.50 130 MET A N 1
ATOM 1105 C CA . MET A 1 130 ? 42.136 0.047 -57.824 1.00 77.50 130 MET A CA 1
ATOM 1106 C C . MET A 1 130 ? 41.601 0.291 -59.244 1.00 77.50 130 MET A C 1
ATOM 1108 O O . MET A 1 130 ? 42.319 0.043 -60.211 1.00 77.50 130 MET A O 1
ATOM 1112 N N . ALA A 1 131 ? 40.392 0.845 -59.376 1.00 78.06 131 ALA A N 1
ATOM 1113 C CA . ALA A 1 131 ? 39.817 1.241 -60.661 1.00 78.06 131 ALA A CA 1
ATOM 1114 C C . ALA A 1 131 ? 40.666 2.316 -61.360 1.00 78.06 131 ALA A C 1
ATOM 1116 O O . ALA A 1 131 ? 40.949 2.198 -62.551 1.00 78.06 131 ALA A O 1
ATOM 1117 N N . PHE A 1 132 ? 41.142 3.320 -60.617 1.00 76.94 132 PHE A N 1
ATOM 1118 C CA . PHE A 1 132 ? 42.028 4.358 -61.150 1.00 76.94 132 PHE A CA 1
ATOM 1119 C C . PHE A 1 132 ? 43.360 3.786 -61.661 1.00 76.94 132 PHE A C 1
ATOM 1121 O O . PHE A 1 132 ? 43.804 4.119 -62.764 1.00 76.94 132 PHE A O 1
ATOM 1128 N N . ASN A 1 133 ? 43.974 2.879 -60.895 1.00 77.62 133 ASN A N 1
ATOM 1129 C CA . ASN A 1 133 ? 45.197 2.197 -61.316 1.00 77.62 133 ASN A CA 1
ATOM 1130 C C . ASN A 1 133 ? 44.953 1.338 -62.565 1.00 77.62 133 ASN A C 1
ATOM 1132 O O . ASN A 1 133 ? 45.747 1.384 -63.498 1.00 77.62 133 ASN A O 1
ATOM 1136 N N . PHE A 1 134 ? 43.838 0.607 -62.627 1.00 77.50 134 PHE A N 1
ATOM 1137 C CA . PHE A 1 134 ? 43.482 -0.221 -63.782 1.00 77.50 134 PHE A CA 1
ATOM 1138 C C . PHE A 1 134 ? 43.264 0.607 -65.060 1.00 77.50 134 PHE A C 1
ATOM 1140 O O . PHE A 1 134 ? 43.792 0.259 -66.115 1.00 77.50 134 PHE A O 1
ATOM 1147 N N . ILE A 1 135 ? 42.561 1.741 -64.966 1.00 76.50 135 ILE A N 1
ATOM 1148 C CA . ILE A 1 135 ? 42.383 2.675 -66.091 1.00 76.50 135 ILE A CA 1
ATOM 1149 C C . ILE A 1 135 ? 43.732 3.262 -66.528 1.00 76.50 135 ILE A C 1
ATOM 1151 O O . ILE A 1 135 ? 44.001 3.342 -67.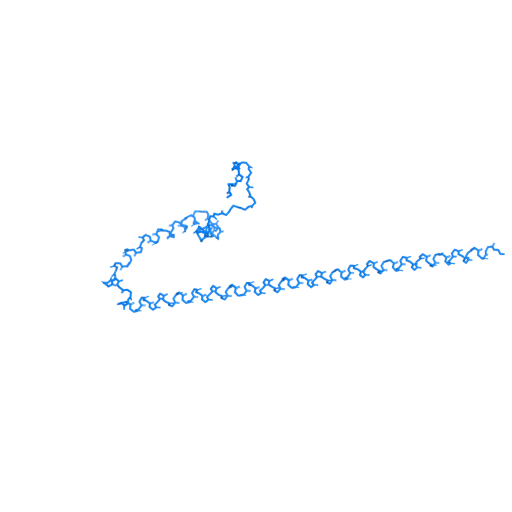725 1.00 76.50 135 ILE A O 1
ATOM 1155 N N . SER A 1 136 ? 44.605 3.612 -65.580 1.00 70.69 136 SER A N 1
ATOM 1156 C CA . SER A 1 136 ? 45.957 4.097 -65.887 1.00 70.69 136 SER A CA 1
ATOM 1157 C C . SER A 1 136 ? 46.795 3.047 -66.628 1.00 70.69 136 SER A C 1
ATOM 1159 O O . SER A 1 136 ? 47.434 3.377 -67.623 1.00 70.69 136 SER A O 1
ATOM 1161 N N . TYR A 1 137 ? 46.743 1.773 -66.222 1.00 73.75 137 TYR A N 1
ATOM 1162 C CA . TYR A 1 137 ? 47.411 0.681 -66.945 1.00 73.75 137 TYR A CA 1
ATOM 1163 C C . TYR A 1 137 ? 46.857 0.483 -68.363 1.00 73.75 137 TYR A C 1
ATOM 1165 O O . TYR A 1 137 ? 47.634 0.312 -69.300 1.00 73.75 137 TYR A O 1
ATOM 1173 N N . LEU A 1 138 ? 45.532 0.544 -68.542 1.00 77.88 138 LEU A N 1
ATOM 1174 C CA . LEU A 1 138 ? 44.904 0.437 -69.864 1.00 77.88 138 LEU A CA 1
ATOM 1175 C C . LEU A 1 138 ? 45.260 1.605 -70.790 1.00 77.88 138 LEU A C 1
ATOM 1177 O O . LEU A 1 138 ? 45.365 1.406 -71.997 1.00 77.88 138 LEU A O 1
ATOM 1181 N N . LEU A 1 139 ? 45.443 2.809 -70.244 1.00 72.50 139 LEU A N 1
ATOM 1182 C CA . LEU A 1 139 ? 45.889 3.971 -71.011 1.00 72.50 139 LEU A CA 1
ATOM 1183 C C . LEU A 1 139 ? 47.357 3.841 -71.433 1.00 72.50 139 LEU A C 1
ATOM 1185 O O . LEU A 1 139 ? 47.670 4.145 -72.578 1.00 72.50 139 LEU A O 1
ATOM 1189 N N . VAL A 1 140 ? 48.236 3.342 -70.556 1.00 75.56 140 VAL A N 1
ATOM 1190 C CA . VAL A 1 140 ? 49.660 3.116 -70.873 1.00 75.56 140 VAL A CA 1
ATOM 1191 C C . VAL A 1 140 ? 49.849 1.998 -71.901 1.00 75.56 140 VAL A C 1
ATOM 1193 O O . VAL A 1 140 ? 50.689 2.130 -72.777 1.00 75.56 140 VAL A O 1
ATOM 1196 N N . ALA A 1 141 ? 49.053 0.928 -71.852 1.00 69.69 141 ALA A N 1
ATOM 1197 C CA . ALA A 1 141 ? 49.143 -0.183 -72.807 1.00 69.69 141 ALA A CA 1
ATOM 1198 C C . ALA A 1 141 ? 48.610 0.144 -74.221 1.00 69.69 141 ALA A C 1
ATOM 1200 O O . ALA A 1 141 ? 48.672 -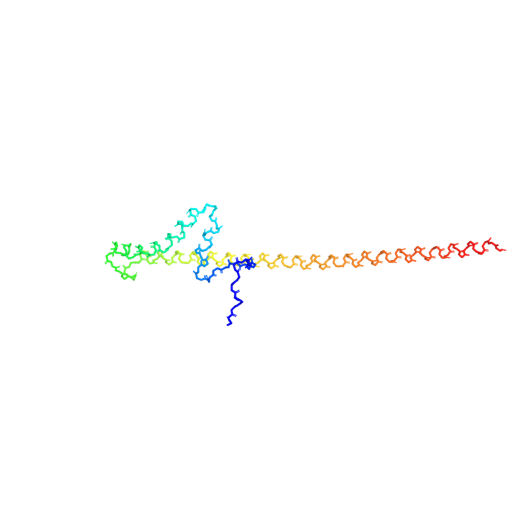0.705 -75.110 1.00 69.69 141 ALA A O 1
ATOM 1201 N N . LYS A 1 142 ? 48.029 1.336 -74.424 1.00 64.38 142 LYS A N 1
ATOM 1202 C CA . LYS A 1 142 ? 47.421 1.771 -75.694 1.00 64.38 142 LYS A CA 1
ATOM 1203 C C . LYS A 1 142 ? 48.342 2.650 -76.556 1.00 64.38 142 LYS A C 1
ATOM 1205 O O . LYS A 1 142 ? 47.910 3.071 -77.629 1.00 64.38 142 LYS A O 1
ATOM 1210 N N . TYR A 1 143 ? 49.565 2.906 -76.093 1.00 52.09 143 TYR A N 1
ATOM 1211 C CA . TYR A 1 143 ? 50.647 3.617 -76.783 1.00 52.09 143 TYR A CA 1
ATOM 1212 C C . TYR A 1 143 ? 51.891 2.728 -76.835 1.00 52.09 143 TYR A C 1
ATOM 1214 O O . TYR A 1 143 ? 52.677 2.904 -77.790 1.00 52.09 143 TYR A O 1
#

InterPro domains:
  IPR005798 Cytochrome b/b6, C-terminal [PF00032] (5-85)
  IPR005798 Cytochrome b/b6, C-terminal [PS51003] (1-86)
  IPR005870 Cytochrome b6/f complex, subunit IV [TIGR01156] (1-85)
  IPR027387 Cytochrome b/b6-like domain superfamily [G3DSA:1.20.810.10] (1-114)
  IPR036150 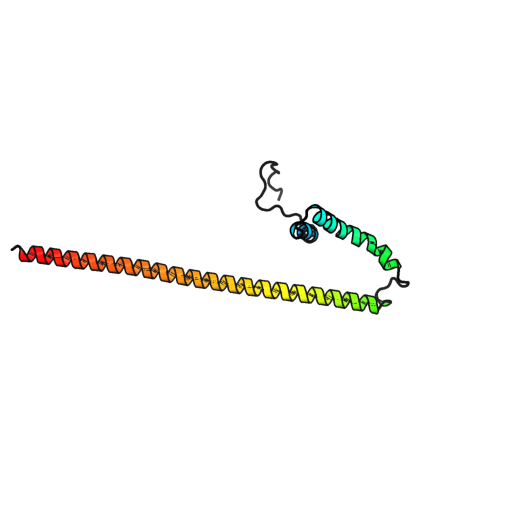Cytochrome b/b6, C-terminal domain superfamily [SSF81648] (3-91)

Radius of gyration: 34.99 Å; chains: 1; bounding box: 70×36×106 Å

Foldseek 3Di:
DDDDPDDPVDDDPDDDDDPVCVVLVVLCVVDPDNVVSVVVSVCVVVVVVCVVVVCVVDDDNDPVVVVPVVVVVVVVVVVVVVVVVVVVVVVVVVVVVVVVVVVVVVVVVVVVVVVVVVVVVVVVVVVVVVVVVVVVVVVVVVD